Protein AF-A0A2N2FCW9-F1 (afdb_monomer_lite)

pLDDT: mean 94.01, std 6.97, range [57.25, 98.25]

Sequence (57 aa):
TIGPEEDANKALEIMNRTGNSRLLVVNGDQLEGIISLKDMLTLLSLKIELNDLEKNK

Secondary structure (DSSP, 8-state):
-B-TTS-HHHHHHHHHHHT-SEEEEEETTEEEEEEEHHHHHHHHHHHHHHHHHHHT-

Structure (mmCIF, N/CA/C/O backbone):
data_AF-A0A2N2FCW9-F1
#
_entry.id   AF-A0A2N2FCW9-F1
#
loop_
_atom_site.group_PDB
_atom_site.id
_atom_site.type_symbol
_atom_site.label_atom_id
_atom_site.label_alt_id
_atom_site.label_comp_id
_atom_site.label_asym_id
_atom_site.label_entity_id
_atom_site.label_seq_id
_atom_site.pdbx_PDB_ins_code
_atom_site.Cartn_x
_atom_site.Cartn_y
_atom_site.Cartn_z
_atom_site.occupancy
_atom_site.B_iso_or_equiv
_atom_site.auth_seq_id
_atom_site.auth_comp_id
_atom_site.auth_asym_id
_atom_site.auth_atom_id
_atom_site.pdbx_PDB_model_num
ATOM 1 N N . THR A 1 1 ? -7.318 2.130 8.249 1.00 95.00 1 THR A N 1
ATOM 2 C CA . THR A 1 1 ? -7.354 0.887 7.455 1.00 95.00 1 THR A CA 1
ATOM 3 C C . THR A 1 1 ? -7.841 1.235 6.062 1.00 95.00 1 THR A C 1
ATOM 5 O O . THR A 1 1 ? -8.185 2.394 5.841 1.00 95.00 1 THR A O 1
ATOM 8 N N . ILE A 1 2 ? -7.811 0.294 5.128 1.00 97.44 2 ILE A N 1
ATOM 9 C CA . ILE A 1 2 ? -8.291 0.469 3.755 1.00 97.44 2 ILE A CA 1
ATOM 10 C C . ILE A 1 2 ? -8.909 -0.847 3.258 1.00 97.44 2 ILE A C 1
ATOM 12 O O . ILE A 1 2 ? -8.556 -1.903 3.780 1.00 97.44 2 ILE A O 1
ATOM 16 N N . GLY A 1 3 ? -9.848 -0.785 2.312 1.00 97.94 3 GLY A N 1
ATOM 17 C CA . GLY A 1 3 ? -10.422 -1.977 1.679 1.00 97.94 3 GLY A CA 1
ATOM 18 C C . GLY A 1 3 ? -9.467 -2.628 0.666 1.00 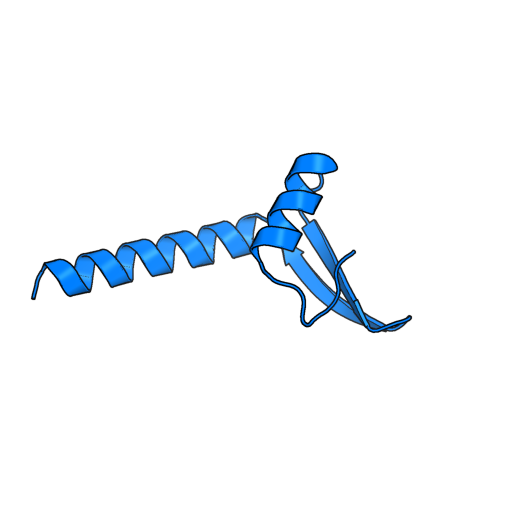97.94 3 GLY A C 1
ATOM 19 O O . GLY A 1 3 ? -8.568 -1.945 0.172 1.00 97.94 3 GLY A O 1
ATOM 20 N N . PRO A 1 4 ? -9.643 -3.923 0.346 1.00 96.69 4 PRO A N 1
ATOM 21 C CA . PRO A 1 4 ? -8.779 -4.644 -0.597 1.00 96.69 4 PRO A CA 1
ATOM 22 C C . PRO A 1 4 ? -8.894 -4.151 -2.047 1.00 96.69 4 PRO A C 1
ATOM 24 O O . PRO A 1 4 ? -7.913 -4.199 -2.780 1.00 96.69 4 PRO A O 1
ATOM 27 N N . GLU A 1 5 ? -10.053 -3.616 -2.438 1.00 96.56 5 GLU A N 1
ATOM 28 C CA . GLU A 1 5 ? -10.330 -3.135 -3.804 1.00 96.56 5 GLU A CA 1
ATOM 29 C C . GLU A 1 5 ? -10.084 -1.623 -3.983 1.00 96.56 5 GLU A C 1
ATOM 31 O O . GLU A 1 5 ? -10.409 -1.042 -5.018 1.00 96.56 5 GLU A O 1
ATOM 36 N N . GLU A 1 6 ? -9.559 -0.952 -2.957 1.00 96.31 6 GLU A N 1
ATOM 37 C CA . GLU A 1 6 ? -9.314 0.490 -2.987 1.00 96.31 6 GLU A CA 1
ATOM 38 C C . GLU A 1 6 ? -8.030 0.839 -3.747 1.00 96.31 6 GLU A C 1
ATOM 40 O O . GLU A 1 6 ? -7.015 0.143 -3.680 1.00 96.31 6 GLU A O 1
ATOM 45 N N . ASP A 1 7 ? -8.048 1.985 -4.425 1.00 94.06 7 ASP A N 1
ATOM 46 C CA . ASP A 1 7 ? -6.921 2.429 -5.240 1.00 94.06 7 ASP A CA 1
ATOM 47 C C . ASP A 1 7 ? -5.701 2.840 -4.391 1.00 94.06 7 ASP A C 1
ATOM 49 O O . ASP A 1 7 ? -5.805 3.444 -3.316 1.00 94.06 7 ASP A O 1
ATOM 53 N N . ALA A 1 8 ? -4.505 2.584 -4.921 1.00 92.19 8 ALA A N 1
ATOM 54 C CA . ALA A 1 8 ? -3.236 2.940 -4.292 1.00 92.19 8 ALA A CA 1
ATOM 55 C C . ALA A 1 8 ? -3.115 4.442 -3.956 1.00 92.19 8 ALA A C 1
ATOM 57 O O . ALA A 1 8 ? -2.541 4.806 -2.926 1.00 92.19 8 ALA A O 1
ATOM 58 N N . ASN A 1 9 ? -3.690 5.329 -4.773 1.00 93.38 9 ASN A N 1
ATOM 59 C CA . ASN A 1 9 ? -3.731 6.762 -4.489 1.00 93.38 9 ASN A CA 1
ATOM 60 C C . ASN A 1 9 ? -4.557 7.061 -3.238 1.00 93.38 9 ASN A C 1
ATOM 62 O O . ASN A 1 9 ? -4.183 7.933 -2.451 1.00 93.38 9 ASN A O 1
ATOM 66 N N . LYS A 1 10 ? -5.637 6.305 -3.002 1.00 96.38 10 LYS A N 1
ATOM 67 C CA . LYS A 1 10 ? -6.444 6.457 -1.792 1.00 96.38 10 LYS A CA 1
ATOM 68 C C . LYS A 1 10 ? -5.657 6.060 -0.548 1.00 96.38 10 LYS A C 1
ATOM 70 O O . LYS A 1 10 ? -5.705 6.765 0.461 1.00 96.38 10 LYS A O 1
ATOM 75 N N . ALA A 1 11 ? -4.878 4.981 -0.632 1.00 96.31 11 ALA A N 1
ATOM 76 C CA . ALA A 1 11 ? -3.968 4.580 0.438 1.00 96.31 11 ALA A CA 1
ATOM 77 C C . ALA A 1 11 ? -2.955 5.688 0.764 1.00 96.31 11 ALA A C 1
ATOM 79 O O . ALA A 1 11 ? -2.803 6.052 1.931 1.00 96.31 11 ALA A O 1
ATOM 80 N N . LEU A 1 12 ? -2.317 6.275 -0.255 1.00 95.88 12 LEU A N 1
ATOM 81 C CA . LEU A 1 12 ? -1.360 7.374 -0.081 1.00 95.88 12 LEU A CA 1
ATOM 82 C C . LEU A 1 12 ? -2.008 8.626 0.523 1.00 95.88 12 LEU A C 1
ATOM 84 O O . LEU A 1 12 ? -1.432 9.235 1.423 1.00 95.88 12 LEU A O 1
ATOM 88 N N . GLU A 1 13 ? -3.219 8.984 0.088 1.00 96.94 13 GLU A N 1
ATOM 89 C CA . GLU A 1 13 ? -3.990 10.100 0.649 1.00 96.94 13 GLU A CA 1
ATOM 90 C C . GLU A 1 13 ? -4.234 9.909 2.155 1.00 96.94 13 GLU A C 1
ATOM 92 O O . GLU A 1 13 ? -4.008 10.827 2.948 1.00 96.94 13 GLU A O 1
ATOM 97 N N . ILE A 1 14 ? -4.659 8.707 2.566 1.00 97.50 14 ILE A N 1
ATOM 98 C CA . ILE A 1 14 ? -4.890 8.373 3.978 1.00 97.50 14 ILE A CA 1
ATOM 99 C C . ILE A 1 14 ? -3.572 8.437 4.758 1.00 97.50 14 ILE A C 1
ATOM 101 O O . ILE A 1 14 ? -3.529 9.094 5.797 1.00 97.50 14 ILE A O 1
ATOM 105 N N . MET A 1 15 ? -2.504 7.804 4.259 1.00 97.19 15 MET A N 1
ATOM 106 C CA . MET A 1 15 ? -1.188 7.815 4.910 1.00 97.19 15 MET A CA 1
ATOM 107 C C . MET A 1 15 ? -0.678 9.243 5.131 1.00 97.19 15 MET A C 1
ATOM 109 O O . MET A 1 15 ? -0.247 9.575 6.235 1.00 97.19 15 MET A O 1
ATOM 113 N N . ASN A 1 16 ? -0.791 10.100 4.112 1.00 96.56 16 ASN A N 1
ATOM 114 C CA . ASN A 1 16 ? -0.382 11.499 4.183 1.00 96.56 16 ASN A CA 1
ATOM 115 C C . ASN A 1 16 ? -1.222 12.291 5.196 1.00 96.56 16 ASN A C 1
ATOM 117 O O . ASN A 1 16 ? -0.673 12.988 6.044 1.00 96.56 16 ASN A O 1
ATOM 121 N N . ARG A 1 17 ? -2.555 12.146 5.160 1.00 97.81 17 ARG A N 1
ATOM 122 C CA . ARG A 1 17 ? -3.456 12.864 6.075 1.00 97.81 17 ARG A CA 1
ATOM 123 C C . ARG A 1 17 ? -3.258 12.456 7.535 1.00 97.81 17 ARG A C 1
ATOM 125 O O . ARG A 1 17 ? -3.378 13.301 8.415 1.00 97.81 17 ARG A O 1
ATOM 132 N N . THR A 1 18 ? -3.010 11.175 7.807 1.00 97.31 18 THR A N 1
ATOM 133 C CA . THR A 1 18 ? -2.902 10.673 9.187 1.00 97.31 18 THR A CA 1
ATOM 134 C C . THR A 1 18 ? -1.465 10.602 9.702 1.00 97.31 18 THR A C 1
ATOM 136 O O . THR A 1 18 ? -1.270 10.264 10.863 1.00 97.31 18 THR A O 1
ATOM 139 N N . GLY A 1 19 ? -0.460 10.825 8.850 1.00 97.25 19 GLY A N 1
ATOM 140 C CA . GLY A 1 19 ? 0.957 10.626 9.181 1.00 97.25 19 GLY A CA 1
ATOM 141 C C . GLY A 1 19 ? 1.355 9.160 9.409 1.00 97.25 19 GLY A C 1
ATOM 142 O O . GLY A 1 19 ? 2.454 8.883 9.886 1.00 97.25 19 GLY A O 1
ATOM 143 N N . ASN A 1 20 ? 0.481 8.204 9.076 1.00 97.75 20 ASN A N 1
ATOM 144 C CA . ASN A 1 20 ? 0.758 6.782 9.269 1.00 97.75 20 ASN A CA 1
ATOM 145 C C . ASN A 1 20 ? 1.406 6.228 8.008 1.00 97.75 20 ASN A C 1
ATOM 147 O O . ASN A 1 20 ? 0.818 6.285 6.937 1.00 97.75 20 ASN A O 1
ATOM 151 N N . SER A 1 21 ? 2.582 5.620 8.133 1.00 97.88 21 SER A N 1
ATOM 152 C CA . SER A 1 21 ? 3.315 5.050 6.993 1.00 97.88 21 SER A CA 1
ATOM 153 C C . SER A 1 21 ? 2.833 3.659 6.566 1.00 97.88 21 SER A C 1
ATOM 155 O O . SER A 1 21 ? 3.435 3.043 5.685 1.00 97.88 21 SER A O 1
ATOM 157 N N . ARG A 1 22 ? 1.792 3.130 7.219 1.00 97.94 22 ARG A N 1
ATOM 158 C CA . ARG A 1 22 ? 1.240 1.788 7.012 1.00 97.94 22 ARG A CA 1
ATOM 159 C C . ARG A 1 22 ? -0.268 1.803 7.204 1.00 97.94 22 ARG A C 1
ATOM 161 O O . ARG A 1 22 ? -0.764 2.471 8.110 1.00 97.94 22 ARG A O 1
ATOM 168 N N . LEU A 1 23 ? -0.974 1.016 6.402 1.00 98.12 23 LEU A N 1
ATOM 169 C CA . LEU A 1 23 ? -2.405 0.771 6.530 1.00 98.12 23 LEU A CA 1
ATOM 170 C C . LEU A 1 23 ? -2.666 -0.732 6.546 1.00 98.12 23 LEU A C 1
ATOM 172 O O . LEU A 1 23 ? -2.099 -1.476 5.752 1.00 98.12 23 LEU A O 1
ATOM 176 N N . LEU A 1 24 ? -3.552 -1.164 7.441 1.00 98.00 24 LEU A N 1
ATOM 177 C CA . LEU A 1 24 ? -4.136 -2.502 7.383 1.00 98.00 24 LEU A CA 1
ATOM 178 C C . LEU A 1 24 ? -5.153 -2.559 6.243 1.00 98.00 24 LEU A C 1
ATOM 180 O O . LEU A 1 24 ? -5.968 -1.636 6.124 1.00 98.00 24 LEU A O 1
ATOM 184 N N . VAL A 1 25 ? -5.109 -3.641 5.472 1.00 98.00 25 VAL A N 1
ATOM 185 C CA . VAL A 1 25 ? -6.086 -3.983 4.436 1.00 98.00 25 VAL A CA 1
ATOM 186 C C . VAL A 1 25 ? -7.123 -4.907 5.062 1.00 98.00 25 VAL A C 1
ATOM 188 O O . VAL A 1 25 ? -6.770 -5.976 5.561 1.00 98.00 25 VAL A O 1
ATOM 191 N N . VAL A 1 26 ? -8.378 -4.466 5.107 1.00 98.25 26 VAL A N 1
ATOM 192 C CA . VAL A 1 26 ? -9.457 -5.155 5.827 1.00 98.25 26 VAL A CA 1
ATOM 193 C C . VAL A 1 26 ? -10.692 -5.323 4.951 1.00 98.25 26 VAL A C 1
ATOM 195 O O . VAL A 1 26 ? -11.045 -4.418 4.196 1.00 98.25 26 VAL A O 1
ATOM 198 N N . ASN A 1 27 ? -11.371 -6.456 5.099 1.00 97.56 27 ASN A N 1
ATOM 199 C CA . ASN A 1 27 ? -12.636 -6.769 4.443 1.00 97.56 27 ASN A CA 1
ATOM 200 C C . ASN A 1 27 ? -13.673 -7.129 5.514 1.00 97.56 27 ASN A C 1
ATOM 202 O O . ASN A 1 27 ? -13.647 -8.215 6.096 1.00 97.56 27 ASN A O 1
ATOM 206 N N . GLY A 1 28 ? -14.530 -6.165 5.856 1.00 94.81 28 GLY A N 1
ATOM 207 C CA . GLY A 1 28 ? -15.336 -6.242 7.076 1.00 94.81 28 GLY A CA 1
ATOM 208 C C . GLY A 1 28 ? -14.442 -6.347 8.317 1.00 94.81 28 GLY A C 1
ATOM 209 O O . GLY A 1 28 ? -13.554 -5.517 8.514 1.00 94.81 28 GLY A O 1
ATOM 210 N N . ASP A 1 29 ? -14.658 -7.388 9.122 1.00 95.69 29 ASP A N 1
ATOM 211 C CA . ASP A 1 29 ? -13.879 -7.664 10.339 1.00 95.69 29 ASP A CA 1
ATOM 212 C C . ASP A 1 29 ? -12.615 -8.506 10.083 1.00 95.69 29 ASP A C 1
ATOM 214 O O . ASP A 1 29 ? -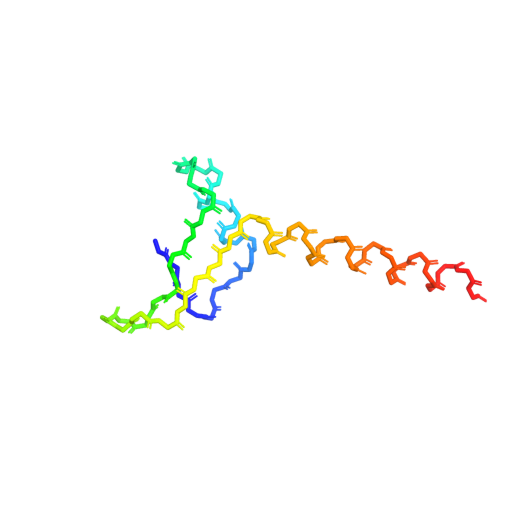11.854 -8.800 11.008 1.00 95.69 29 ASP A O 1
ATOM 218 N N . GLN A 1 30 ? -12.367 -8.908 8.834 1.00 98.00 30 GLN A N 1
ATOM 219 C CA . GLN A 1 30 ? -11.217 -9.729 8.477 1.00 98.00 30 GLN A CA 1
ATOM 220 C C . GLN A 1 30 ? -10.014 -8.862 8.087 1.00 98.00 30 GLN A C 1
ATOM 222 O O . GLN A 1 30 ? -10.096 -8.021 7.193 1.00 98.00 30 GLN A O 1
ATOM 227 N N . LEU A 1 31 ? -8.867 -9.102 8.729 1.00 97.94 31 LEU A N 1
ATOM 228 C CA . LEU A 1 31 ? -7.578 -8.555 8.306 1.00 97.94 31 LEU A CA 1
ATOM 229 C C . LEU A 1 31 ? -7.019 -9.401 7.158 1.00 97.94 31 LEU A C 1
ATOM 231 O O . LEU A 1 31 ? -6.641 -10.551 7.370 1.00 97.94 31 LEU A O 1
ATOM 235 N N . GLU A 1 32 ? -6.942 -8.826 5.963 1.00 97.81 32 GLU A N 1
ATOM 236 C CA . GLU A 1 32 ? -6.442 -9.521 4.771 1.00 97.81 32 GLU A CA 1
ATOM 237 C C . GLU A 1 32 ? -4.972 -9.201 4.473 1.00 97.81 32 GLU A C 1
ATOM 239 O O . GLU A 1 32 ? -4.273 -10.007 3.863 1.00 97.81 32 GLU A O 1
ATOM 244 N N . GLY A 1 33 ? -4.457 -8.061 4.943 1.00 97.69 33 GLY A N 1
ATOM 245 C CA . GLY A 1 33 ? -3.053 -7.728 4.733 1.00 97.69 33 GLY A CA 1
ATOM 246 C C . GLY A 1 33 ? -2.619 -6.380 5.288 1.00 97.69 33 GLY A C 1
ATOM 247 O O . GLY A 1 33 ? -3.300 -5.739 6.091 1.00 97.69 33 GLY A O 1
ATOM 248 N N . ILE A 1 34 ? -1.446 -5.940 4.845 1.00 97.44 34 ILE A N 1
ATOM 249 C CA . ILE A 1 34 ? -0.869 -4.642 5.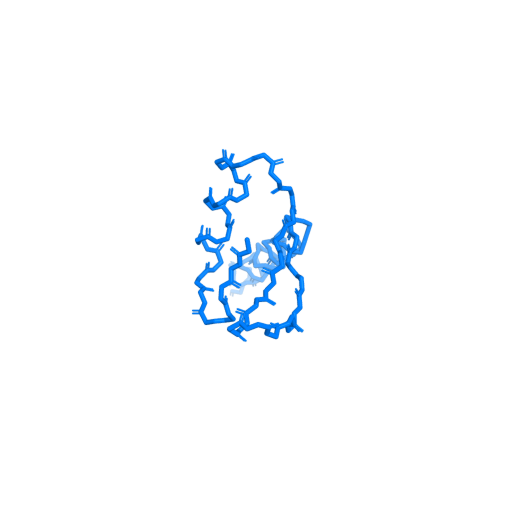179 1.00 97.44 34 ILE A CA 1
ATOM 250 C C . ILE A 1 34 ? -0.228 -4.045 3.932 1.00 97.44 34 ILE A C 1
ATOM 252 O O . ILE A 1 34 ? 0.402 -4.755 3.154 1.00 97.44 34 ILE A O 1
ATOM 256 N N . ILE A 1 35 ? -0.364 -2.733 3.772 1.00 96.69 35 ILE A N 1
ATOM 257 C CA . ILE A 1 35 ? 0.365 -1.960 2.771 1.00 96.69 35 ILE A CA 1
ATOM 258 C C . ILE A 1 35 ? 1.134 -0.838 3.458 1.00 96.69 35 ILE A C 1
ATOM 260 O O . ILE A 1 35 ? 0.625 -0.175 4.369 1.00 96.69 35 ILE A O 1
ATOM 264 N N . SER A 1 36 ? 2.377 -0.624 3.043 1.00 97.75 36 SER A N 1
ATOM 265 C CA . SER A 1 36 ? 3.241 0.422 3.575 1.00 97.75 36 SER A CA 1
ATOM 266 C C . SER A 1 36 ? 3.685 1.408 2.504 1.00 97.75 36 SER A C 1
ATOM 268 O O . SER A 1 36 ? 3.745 1.098 1.316 1.00 97.75 36 SER A O 1
ATOM 270 N N . LEU A 1 37 ? 4.079 2.602 2.943 1.00 97.06 37 LEU A N 1
ATOM 271 C CA . LEU A 1 37 ? 4.703 3.595 2.074 1.00 97.06 37 LEU A CA 1
ATOM 272 C C . LEU A 1 37 ? 5.974 3.042 1.408 1.00 97.06 37 LEU A C 1
ATOM 274 O O . LEU A 1 37 ? 6.272 3.392 0.272 1.00 97.06 37 LEU A O 1
ATOM 278 N N . LYS A 1 38 ? 6.702 2.141 2.083 1.00 96.44 38 LYS A N 1
ATOM 279 C CA . LYS A 1 38 ? 7.876 1.473 1.509 1.00 96.44 38 LYS A CA 1
ATOM 280 C C . LYS A 1 38 ? 7.496 0.624 0.292 1.00 96.44 38 LYS A C 1
ATOM 282 O O . LYS A 1 38 ? 8.175 0.723 -0.723 1.00 96.44 38 LYS A O 1
ATOM 287 N N . ASP A 1 39 ? 6.412 -0.145 0.374 1.00 93.44 39 ASP A N 1
ATOM 288 C CA . ASP A 1 39 ? 5.941 -0.984 -0.740 1.00 93.44 39 ASP A CA 1
ATOM 289 C C . ASP A 1 39 ? 5.565 -0.116 -1.949 1.00 93.44 39 ASP A C 1
ATOM 291 O O . ASP A 1 39 ? 5.929 -0.420 -3.085 1.00 93.44 39 ASP A O 1
ATOM 295 N N . MET A 1 40 ? 4.926 1.031 -1.689 1.00 92.44 40 MET A N 1
ATOM 296 C CA . MET A 1 40 ? 4.590 2.017 -2.722 1.00 92.44 40 MET A CA 1
ATOM 297 C C . MET A 1 40 ? 5.831 2.609 -3.397 1.00 92.44 40 MET A C 1
ATOM 299 O O . MET A 1 40 ? 5.854 2.759 -4.618 1.00 92.44 40 MET A O 1
ATOM 303 N N . LEU A 1 41 ? 6.874 2.929 -2.625 1.00 94.44 41 LEU A N 1
ATOM 304 C CA . LEU A 1 41 ? 8.137 3.437 -3.168 1.00 94.44 41 LEU A CA 1
ATOM 305 C C . LEU A 1 41 ? 8.851 2.383 -4.021 1.00 94.44 41 LEU A C 1
ATOM 307 O O . LEU A 1 41 ? 9.351 2.709 -5.096 1.00 94.44 41 LEU A O 1
ATOM 311 N N . THR A 1 42 ? 8.859 1.122 -3.583 1.00 94.56 42 THR A N 1
ATOM 312 C CA . THR A 1 42 ? 9.410 0.011 -4.371 1.00 94.56 42 THR A CA 1
ATOM 313 C C . THR A 1 42 ? 8.669 -0.147 -5.699 1.00 94.56 42 THR A C 1
ATOM 315 O O . THR A 1 42 ? 9.310 -0.257 -6.743 1.00 94.56 42 THR A O 1
ATOM 318 N N . LEU A 1 43 ? 7.334 -0.080 -5.689 1.00 90.69 43 LEU A N 1
ATOM 319 C CA . LEU A 1 43 ? 6.532 -0.130 -6.913 1.00 90.69 43 LEU A CA 1
ATOM 320 C C . LEU A 1 43 ? 6.828 1.051 -7.852 1.00 90.69 43 LEU A C 1
ATOM 322 O O . LEU A 1 43 ? 6.904 0.868 -9.067 1.00 90.69 43 LEU A O 1
ATOM 326 N N . LEU A 1 44 ? 6.988 2.260 -7.307 1.00 92.06 44 LEU A N 1
ATOM 327 C CA . LEU A 1 44 ? 7.294 3.447 -8.105 1.00 92.06 44 LEU A CA 1
ATOM 328 C C . LEU A 1 44 ? 8.675 3.351 -8.769 1.00 92.06 44 LEU A C 1
ATOM 330 O O . LEU A 1 44 ? 8.784 3.678 -9.948 1.00 92.06 44 LEU A O 1
ATOM 334 N N . SER A 1 45 ? 9.692 2.860 -8.052 1.00 94.62 45 SER A N 1
ATOM 335 C CA . SER A 1 45 ? 11.030 2.615 -8.617 1.00 94.62 45 S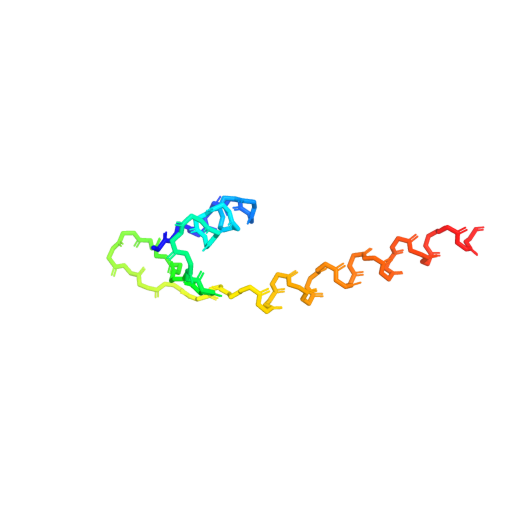ER A CA 1
ATOM 336 C C . SER A 1 45 ? 10.954 1.688 -9.826 1.00 94.62 45 SER A C 1
ATOM 338 O O . SER A 1 45 ? 11.428 2.035 -10.904 1.00 94.62 45 SER A O 1
ATOM 340 N N . LEU A 1 46 ? 10.248 0.562 -9.678 1.00 94.81 46 LEU A N 1
ATOM 341 C CA . LEU A 1 46 ? 10.076 -0.410 -10.754 1.00 94.81 46 LEU A CA 1
ATOM 342 C C . LEU A 1 46 ? 9.389 0.203 -11.985 1.00 94.81 46 LEU A C 1
ATOM 344 O O . LEU A 1 46 ? 9.798 -0.047 -13.115 1.00 94.81 46 LEU A O 1
ATOM 348 N N . LYS A 1 47 ? 8.355 1.030 -11.784 1.00 91.81 47 LYS A N 1
ATOM 349 C CA . LYS A 1 47 ? 7.674 1.724 -12.890 1.00 91.81 47 LYS A CA 1
ATOM 350 C C . LYS A 1 47 ? 8.601 2.683 -13.636 1.00 91.81 47 LYS A C 1
ATOM 352 O O . LYS A 1 47 ? 8.521 2.763 -14.858 1.00 91.81 47 LYS A O 1
ATOM 357 N N . ILE A 1 48 ? 9.449 3.417 -12.917 1.00 94.69 48 ILE A N 1
ATOM 358 C CA . ILE A 1 48 ? 10.413 4.344 -13.524 1.00 94.69 48 ILE A CA 1
ATOM 359 C C . ILE A 1 48 ? 11.418 3.565 -14.375 1.00 94.69 48 ILE A C 1
ATOM 361 O O . ILE A 1 48 ? 11.596 3.892 -15.545 1.00 94.69 48 ILE A O 1
ATOM 365 N N . GLU A 1 49 ? 11.990 2.494 -13.824 1.00 94.00 49 GLU A N 1
ATOM 366 C CA . GLU A 1 49 ? 12.940 1.629 -1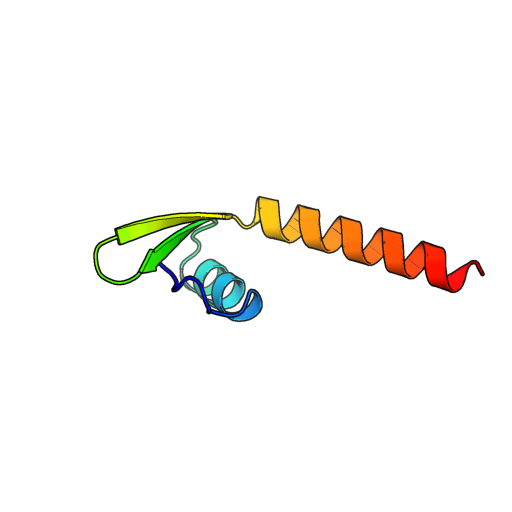4.533 1.00 94.00 49 GLU A CA 1
ATOM 367 C C . GLU A 1 49 ? 12.342 1.055 -15.826 1.00 94.00 49 GLU A C 1
ATOM 369 O O . GL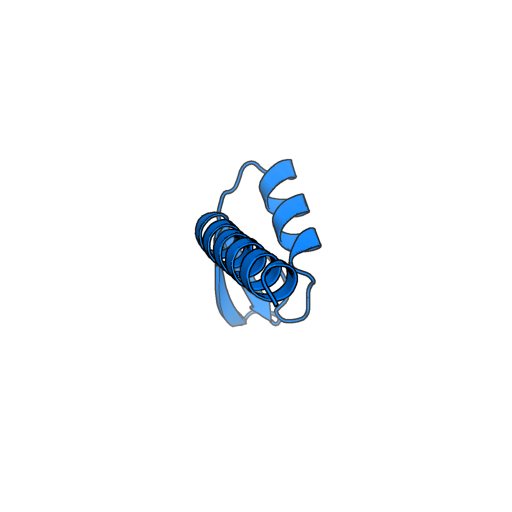U A 1 49 ? 12.972 1.110 -16.881 1.00 94.00 49 GLU A O 1
ATOM 374 N N . LEU A 1 50 ? 11.101 0.556 -15.778 1.00 94.31 50 LEU A N 1
ATOM 375 C CA . LEU A 1 50 ? 10.409 0.032 -16.960 1.00 94.31 50 LEU A CA 1
ATOM 376 C C . LEU A 1 50 ? 10.179 1.110 -18.028 1.00 94.31 50 LEU A C 1
ATOM 378 O O . LEU A 1 50 ? 10.457 0.873 -19.203 1.00 94.31 50 LEU A O 1
ATOM 382 N N . ASN A 1 51 ? 9.735 2.303 -17.626 1.00 91.00 51 ASN A N 1
ATOM 383 C CA . ASN A 1 51 ? 9.533 3.421 -18.550 1.00 91.00 51 ASN A CA 1
ATOM 384 C C . ASN A 1 51 ? 10.843 3.857 -19.225 1.00 91.00 51 ASN A C 1
ATOM 386 O O . ASN A 1 51 ? 10.843 4.252 -20.392 1.00 91.00 51 ASN A O 1
ATOM 390 N N . ASP A 1 52 ? 11.963 3.807 -18.504 1.00 90.38 52 ASP A N 1
ATOM 391 C CA . ASP A 1 52 ? 13.271 4.145 -19.060 1.00 90.38 52 ASP A CA 1
ATOM 392 C C . ASP A 1 52 ? 13.746 3.085 -20.066 1.00 90.38 52 ASP A C 1
ATOM 394 O O . ASP A 1 52 ? 14.334 3.431 -21.090 1.00 90.38 52 ASP A O 1
ATOM 398 N N . LEU A 1 53 ? 13.436 1.802 -19.851 1.00 86.25 53 LEU A N 1
ATOM 399 C CA . LEU A 1 53 ? 13.721 0.741 -20.825 1.00 86.25 53 LEU A CA 1
ATOM 400 C C . LEU A 1 53 ? 12.917 0.897 -22.126 1.00 86.25 53 LEU A C 1
ATOM 402 O O . LEU A 1 53 ? 13.440 0.604 -23.200 1.00 86.25 53 LEU A O 1
ATOM 406 N N . GLU A 1 54 ? 11.669 1.365 -22.053 1.00 84.12 54 GLU A N 1
ATOM 407 C CA . GLU A 1 54 ? 10.827 1.597 -23.236 1.00 84.12 54 GLU A CA 1
ATOM 408 C C . GLU A 1 54 ? 11.322 2.759 -24.102 1.00 84.12 54 GLU A C 1
ATOM 410 O O . GLU A 1 54 ? 11.269 2.670 -25.324 1.00 84.12 54 GLU A O 1
ATOM 415 N N . LYS A 1 55 ? 11.848 3.828 -23.491 1.00 79.62 55 LYS A N 1
ATOM 416 C CA . LYS A 1 55 ? 12.378 5.002 -24.214 1.00 79.62 55 LYS A CA 1
ATOM 417 C C . LYS A 1 55 ? 13.705 4.749 -24.931 1.00 79.62 55 LYS A C 1
ATOM 419 O O . LYS A 1 55 ? 14.085 5.538 -25.789 1.00 79.62 55 LYS A O 1
ATOM 424 N N . ASN A 1 56 ? 14.426 3.700 -24.540 1.00 68.81 56 ASN A N 1
ATOM 425 C CA . ASN A 1 56 ? 15.721 3.324 -25.110 1.00 68.81 56 ASN A CA 1
ATOM 426 C C . ASN A 1 56 ? 15.604 2.282 -26.245 1.00 68.81 56 ASN A C 1
ATOM 428 O O . ASN A 1 56 ? 16.627 1.780 -26.713 1.00 68.81 56 ASN A O 1
ATOM 432 N N . LYS A 1 57 ? 14.378 1.943 -26.666 1.00 57.25 57 LYS A N 1
ATOM 433 C CA . LYS A 1 57 ? 14.076 1.165 -27.877 1.00 57.25 57 LYS A CA 1
ATOM 434 C C . LYS A 1 57 ? 13.711 2.082 -29.037 1.00 57.25 57 LYS A C 1
ATOM 436 O O . LYS A 1 57 ? 14.049 1.697 -30.177 1.00 57.25 57 LYS A O 1
#

Radius of gyration: 14.09 Å; chains: 1; bounding box: 31×23×38 Å

Foldseek 3Di:
DAEPPDDPVVVVVVCVVVVPQKDFHDDVPDGPGMDGVVNVVVVVVVVVVVVVVVVVD